Protein AF-A0A7Z1T004-F1 (afdb_monomer_lite)

Radius of gyration: 12.61 Å; chains: 1; bounding box: 30×21×38 Å

Structure (mmCIF, N/CA/C/O backbone):
data_AF-A0A7Z1T004-F1
#
_entry.id   AF-A0A7Z1T004-F1
#
loop_
_atom_site.group_PDB
_atom_site.id
_atom_site.type_symbol
_atom_site.label_atom_id
_atom_site.label_alt_id
_atom_site.label_comp_id
_atom_site.label_asym_id
_atom_site.label_entity_id
_atom_site.label_seq_id
_atom_site.pdbx_PDB_ins_code
_atom_site.Cartn_x
_atom_site.Cartn_y
_atom_site.Cartn_z
_atom_site.occupancy
_atom_site.B_iso_or_equiv
_atom_site.auth_seq_id
_atom_site.auth_comp_id
_atom_site.auth_asym_id
_atom_site.auth_atom_id
_atom_site.pdbx_PDB_model_num
ATOM 1 N N . MET A 1 1 ? -15.292 0.589 -4.866 1.00 73.94 1 MET A N 1
ATOM 2 C CA . MET A 1 1 ? -13.943 0.664 -4.265 1.00 73.94 1 MET A CA 1
ATOM 3 C C . MET A 1 1 ? -13.532 -0.738 -3.849 1.00 73.94 1 MET A C 1
ATOM 5 O O . MET A 1 1 ? -14.333 -1.416 -3.213 1.00 73.94 1 MET A O 1
ATOM 9 N N . GLU A 1 2 ? -12.355 -1.193 -4.271 1.00 91.62 2 GLU A N 1
ATOM 10 C CA . GLU A 1 2 ? -11.885 -2.565 -4.026 1.00 91.62 2 GLU A CA 1
ATOM 11 C C . GLU A 1 2 ? -11.492 -2.804 -2.573 1.00 91.62 2 GLU A C 1
ATOM 13 O O . GLU A 1 2 ? -11.117 -1.867 -1.869 1.00 91.62 2 GLU A O 1
ATOM 18 N N . VAL A 1 3 ? -11.596 -4.060 -2.137 1.00 96.25 3 VAL A N 1
ATOM 19 C CA . VAL A 1 3 ? -11.187 -4.497 -0.798 1.00 96.25 3 VAL A CA 1
ATOM 20 C C . VAL A 1 3 ? -9.749 -4.996 -0.874 1.00 96.25 3 VAL A C 1
ATOM 22 O O . VAL A 1 3 ? -9.438 -5.845 -1.707 1.00 96.25 3 VAL A O 1
ATOM 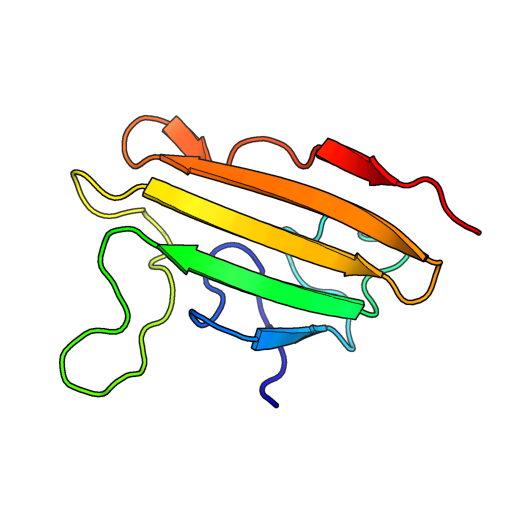25 N N . VAL A 1 4 ? -8.867 -4.447 -0.042 1.00 97.19 4 VAL A N 1
ATOM 26 C CA . VAL A 1 4 ? -7.485 -4.930 0.064 1.00 97.19 4 VAL A CA 1
ATOM 27 C C . VAL A 1 4 ? -7.469 -6.301 0.737 1.00 97.19 4 VAL A C 1
ATOM 29 O O . VAL A 1 4 ? -8.152 -6.500 1.735 1.00 97.19 4 VAL A O 1
ATOM 32 N N . THR A 1 5 ? -6.689 -7.235 0.195 1.00 96.75 5 THR A N 1
ATOM 33 C CA . THR A 1 5 ? -6.475 -8.577 0.769 1.00 96.75 5 THR A CA 1
ATOM 34 C C . THR A 1 5 ? -5.087 -8.736 1.390 1.00 96.75 5 THR A C 1
ATOM 36 O O . THR A 1 5 ? -4.895 -9.615 2.219 1.00 96.75 5 THR A O 1
ATOM 39 N N . ASP A 1 6 ? -4.133 -7.881 1.006 1.00 97.56 6 ASP A N 1
ATOM 40 C CA . ASP A 1 6 ? -2.801 -7.726 1.599 1.00 97.56 6 ASP A CA 1
ATOM 41 C C . ASP A 1 6 ? -2.269 -6.323 1.249 1.00 97.56 6 ASP A C 1
ATOM 43 O O . ASP A 1 6 ? -2.332 -5.886 0.097 1.00 97.56 6 ASP A O 1
ATOM 47 N N . PHE A 1 7 ? -1.748 -5.592 2.235 1.00 97.62 7 PHE A N 1
ATOM 48 C CA . PHE A 1 7 ? -1.215 -4.247 2.018 1.00 97.62 7 PHE A CA 1
ATOM 49 C C . PHE A 1 7 ? 0.087 -4.237 1.205 1.00 97.62 7 PHE A C 1
ATOM 51 O O . PHE A 1 7 ? 0.395 -3.221 0.589 1.00 97.62 7 PHE A O 1
ATOM 58 N N . ASN A 1 8 ? 0.870 -5.316 1.170 1.00 97.75 8 ASN A N 1
ATOM 59 C CA . ASN A 1 8 ? 2.098 -5.375 0.370 1.00 97.75 8 ASN A CA 1
ATOM 60 C C . ASN A 1 8 ? 1.826 -5.537 -1.130 1.00 97.75 8 ASN A C 1
ATOM 62 O O . ASN A 1 8 ? 2.669 -5.132 -1.925 1.00 97.75 8 ASN A O 1
ATOM 66 N N . THR A 1 9 ? 0.670 -6.090 -1.506 1.00 97.56 9 THR A N 1
ATOM 67 C CA . THR A 1 9 ? 0.277 -6.359 -2.900 1.00 97.56 9 THR A CA 1
ATOM 68 C C . THR A 1 9 ? -0.992 -5.613 -3.308 1.00 97.56 9 THR A C 1
ATOM 70 O O . THR A 1 9 ? -1.718 -6.017 -4.214 1.00 97.56 9 THR A O 1
ATOM 73 N N . ALA A 1 10 ? -1.270 -4.496 -2.634 1.00 97.38 10 ALA A N 1
ATOM 74 C CA . ALA A 1 10 ? -2.451 -3.683 -2.876 1.00 97.38 10 ALA A CA 1
ATOM 75 C C . ALA A 1 10 ? -2.507 -3.130 -4.311 1.00 97.38 10 ALA A C 1
ATOM 77 O O . ALA A 1 10 ? -1.487 -2.916 -4.974 1.00 97.38 10 ALA A O 1
ATOM 78 N N . LEU A 1 11 ? -3.725 -2.846 -4.772 1.00 96.75 11 LEU A N 1
ATOM 79 C CA . LEU A 1 11 ? -3.961 -2.102 -6.001 1.00 96.75 11 LEU A CA 1
ATOM 80 C C . LEU A 1 11 ? -3.405 -0.677 -5.863 1.00 96.75 11 LEU A C 1
ATOM 82 O O . LEU A 1 11 ? -3.594 -0.018 -4.837 1.00 96.75 11 LEU A O 1
ATOM 86 N N . MET A 1 12 ? -2.768 -0.179 -6.919 1.00 96.06 12 MET A N 1
ATOM 87 C CA . MET A 1 12 ? -2.443 1.239 -7.046 1.00 96.06 12 MET A CA 1
ATOM 88 C C . MET A 1 12 ? -3.713 2.092 -7.129 1.00 96.06 12 MET A C 1
ATOM 90 O O . MET A 1 12 ? -4.624 1.804 -7.901 1.00 96.06 12 MET A O 1
ATOM 94 N N . GLY A 1 13 ? -3.758 3.177 -6.361 1.00 95.94 13 GLY A N 1
ATOM 95 C CA . GLY A 1 13 ? -4.972 3.956 -6.135 1.00 95.94 13 GLY A CA 1
ATOM 96 C C . GLY A 1 13 ? -5.615 3.625 -4.791 1.00 95.94 13 GLY A C 1
ATOM 97 O O . GLY A 1 13 ? -4.916 3.303 -3.830 1.00 95.94 13 GLY A O 1
ATOM 98 N N . PHE A 1 14 ? -6.937 3.780 -4.710 1.00 96.62 14 PHE A N 1
ATOM 99 C CA . PHE A 1 14 ? -7.684 3.675 -3.459 1.00 96.62 14 PHE A CA 1
ATOM 100 C C . PHE A 1 14 ? -8.310 2.293 -3.277 1.00 96.62 14 PHE A C 1
ATOM 102 O O . PHE A 1 14 ? -9.061 1.809 -4.128 1.00 96.62 14 PHE A O 1
ATOM 109 N N . MET A 1 15 ? -8.067 1.700 -2.115 1.00 98.00 15 MET A N 1
ATOM 110 C CA . MET A 1 15 ? -8.754 0.509 -1.630 1.00 98.00 15 MET A C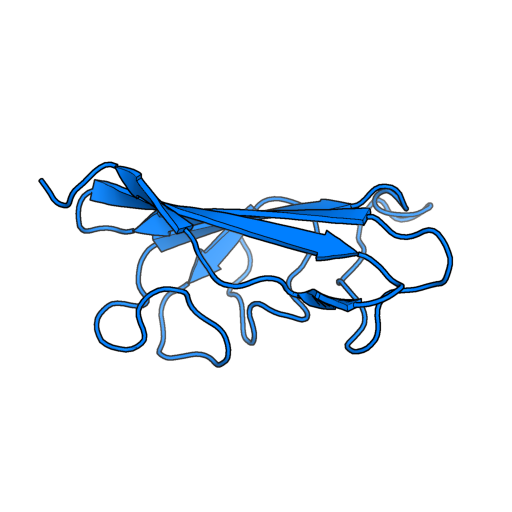A 1
ATOM 111 C C . MET A 1 15 ? -9.340 0.783 -0.247 1.00 98.00 15 MET A C 1
ATOM 113 O O . MET A 1 15 ? -8.850 1.627 0.502 1.00 98.00 15 MET A O 1
ATOM 117 N N . ARG A 1 16 ? -10.376 0.036 0.122 1.00 97.06 16 ARG A N 1
ATOM 118 C CA . ARG A 1 16 ? -10.863 -0.034 1.503 1.00 97.06 16 ARG A CA 1
ATOM 119 C C . ARG A 1 16 ? -10.325 -1.289 2.172 1.00 97.06 16 ARG A C 1
ATOM 121 O O . ARG A 1 16 ? -10.165 -2.314 1.515 1.00 97.06 16 ARG A O 1
ATOM 128 N N . CYS A 1 17 ? -10.112 -1.223 3.474 1.00 97.31 17 CYS A N 1
ATOM 129 C CA . CYS A 1 17 ? -9.842 -2.383 4.305 1.00 97.31 17 CYS A CA 1
ATOM 130 C C . CYS A 1 17 ? -11.035 -2.600 5.234 1.00 97.31 17 CYS A C 1
ATOM 132 O O . CYS A 1 17 ? -11.413 -1.695 5.981 1.00 97.31 17 CYS A O 1
ATOM 134 N N . THR A 1 18 ? -11.667 -3.766 5.127 1.00 94.81 18 THR A N 1
ATOM 135 C CA . THR A 1 18 ? -12.869 -4.134 5.894 1.00 94.81 18 THR A CA 1
ATOM 136 C C . THR A 1 18 ? -12.634 -5.296 6.849 1.00 94.81 18 THR A C 1
ATOM 138 O O . THR A 1 18 ? -13.468 -5.542 7.715 1.00 94.81 18 THR A O 1
ATOM 141 N N . ASP A 1 19 ? -11.490 -5.965 6.724 1.00 93.31 19 ASP A N 1
ATOM 142 C CA . ASP A 1 19 ? -11.185 -7.228 7.383 1.00 93.31 19 ASP A CA 1
ATOM 143 C C . ASP A 1 19 ? -9.737 -7.238 7.873 1.00 93.31 19 ASP A C 1
ATOM 145 O O . ASP A 1 19 ? -8.916 -6.406 7.485 1.00 93.31 19 ASP A O 1
ATOM 149 N N . LYS A 1 20 ? -9.403 -8.194 8.742 1.00 93.31 20 LYS A N 1
ATOM 150 C CA . LYS A 1 20 ? -8.015 -8.407 9.163 1.00 93.31 20 LYS A CA 1
ATOM 151 C C . LYS A 1 20 ? -7.227 -8.998 8.002 1.00 93.31 20 LYS A C 1
ATOM 153 O O . LYS A 1 20 ? -7.456 -10.141 7.619 1.00 93.31 20 LYS A O 1
ATOM 158 N N . VAL A 1 21 ? -6.280 -8.225 7.485 1.00 94.56 21 VAL A N 1
ATOM 159 C CA . VAL A 1 21 ? -5.422 -8.623 6.366 1.00 94.56 21 VAL A CA 1
ATOM 160 C C . VAL A 1 21 ? -3.942 -8.481 6.725 1.00 94.56 21 VAL A C 1
ATOM 162 O O . VAL A 1 21 ? -3.598 -7.696 7.616 1.00 94.56 21 VAL A O 1
ATOM 165 N N . PRO A 1 22 ? -3.044 -9.220 6.055 1.00 97.31 22 PRO A N 1
ATOM 166 C CA . PRO A 1 22 ? -1.612 -9.104 6.284 1.00 97.31 22 PRO A CA 1
ATOM 167 C C . PRO A 1 22 ? -1.075 -7.690 6.025 1.00 97.31 22 PRO A C 1
ATOM 169 O O . PRO A 1 22 ? -1.608 -6.927 5.216 1.00 97.31 22 PRO A O 1
ATOM 172 N N . ASN A 1 23 ? 0.031 -7.367 6.701 1.00 97.06 23 ASN A N 1
ATOM 173 C CA . ASN A 1 23 ? 0.841 -6.160 6.488 1.00 97.06 23 ASN A CA 1
ATOM 174 C C . ASN A 1 23 ? 0.138 -4.811 6.737 1.00 97.06 23 ASN A C 1
ATOM 176 O O . ASN A 1 23 ? 0.705 -3.755 6.433 1.00 97.06 23 ASN A O 1
ATOM 180 N N . VAL A 1 24 ? -1.061 -4.828 7.319 1.00 96.69 24 VAL A N 1
ATOM 181 C CA . VAL A 1 24 ? -1.762 -3.631 7.794 1.00 96.69 24 VAL A CA 1
ATOM 182 C C . VAL A 1 24 ? -0.970 -2.930 8.906 1.00 96.69 24 VAL A C 1
ATOM 184 O O . VAL A 1 24 ? -0.260 -3.573 9.680 1.00 96.69 24 VAL A O 1
ATOM 187 N N . ALA A 1 25 ? -1.097 -1.604 8.995 1.00 95.75 25 ALA A N 1
ATOM 188 C CA . ALA A 1 25 ? -0.394 -0.801 9.997 1.00 95.75 25 ALA A CA 1
ATOM 189 C C . ALA A 1 25 ? -0.787 -1.156 11.440 1.00 95.75 25 ALA A C 1
ATOM 191 O O . ALA A 1 25 ? 0.066 -1.183 12.324 1.00 95.75 25 ALA A O 1
ATOM 192 N N . GLU A 1 26 ? -2.070 -1.453 11.662 1.00 91.56 26 GLU A N 1
ATOM 193 C CA . GLU A 1 26 ? -2.616 -1.806 12.969 1.00 91.56 26 GLU A CA 1
ATOM 194 C C . GLU A 1 26 ? -3.497 -3.067 12.869 1.00 91.56 26 GLU A C 1
ATOM 196 O O . GLU A 1 26 ? -4.683 -2.977 12.552 1.00 91.56 26 GLU A O 1
ATOM 201 N N . PRO A 1 27 ? -2.953 -4.268 13.150 1.00 90.25 27 PRO A N 1
ATOM 202 C CA . PRO A 1 27 ? -3.704 -5.525 13.034 1.00 90.25 27 PRO A CA 1
ATOM 203 C C . PRO A 1 27 ? -4.930 -5.625 13.955 1.00 90.25 27 PRO A C 1
ATOM 205 O O . PRO A 1 27 ? -5.879 -6.353 13.659 1.00 90.25 27 PRO A O 1
ATOM 208 N N . GLY A 1 28 ? -4.914 -4.898 15.078 1.00 91.06 28 GLY A N 1
ATOM 209 C CA . GLY A 1 28 ? -6.043 -4.802 16.006 1.00 91.06 28 GLY A CA 1
ATOM 210 C C . GLY A 1 28 ? -7.188 -3.919 15.500 1.00 91.06 28 GLY A C 1
ATOM 211 O O . GLY A 1 28 ? -8.310 -4.068 15.979 1.00 91.06 28 GLY A O 1
ATOM 212 N N . TRP A 1 29 ? -6.926 -3.041 14.525 1.00 90.81 29 TRP A N 1
ATOM 213 C CA . TRP A 1 29 ? -7.907 -2.110 13.973 1.00 90.81 29 TRP A CA 1
ATOM 214 C C . TRP A 1 29 ? -7.690 -1.869 12.469 1.00 90.81 29 TRP A C 1
ATOM 216 O O . TRP A 1 29 ? -7.205 -0.815 12.050 1.00 90.81 29 TRP A O 1
ATOM 226 N N . PRO A 1 30 ? -8.041 -2.845 11.617 1.00 92.12 30 PRO A N 1
ATOM 227 C CA . PRO A 1 30 ? -7.684 -2.804 10.204 1.00 92.12 30 PRO A CA 1
ATOM 228 C C . PRO A 1 30 ? -8.637 -1.952 9.354 1.00 92.12 30 PRO A C 1
ATOM 230 O O . PRO A 1 30 ? -8.414 -1.822 8.156 1.00 92.12 30 PRO A O 1
ATOM 233 N N . TRP A 1 31 ? -9.712 -1.396 9.916 1.00 96.50 31 TRP A N 1
ATOM 234 C CA . TRP A 1 31 ? -10.739 -0.707 9.132 1.00 96.50 31 TRP A CA 1
ATOM 235 C C . TRP A 1 31 ? -10.289 0.683 8.685 1.00 96.50 31 TRP A C 1
ATOM 237 O O . TRP A 1 31 ? -9.903 1.517 9.508 1.00 96.50 31 TRP A O 1
ATOM 247 N N . GLY A 1 32 ? -10.377 0.958 7.383 1.00 96.69 32 GLY A N 1
ATOM 248 C CA . GLY A 1 32 ? -9.972 2.251 6.834 1.00 96.69 32 GLY A CA 1
ATOM 249 C C . GLY A 1 32 ? -9.849 2.289 5.314 1.00 96.69 32 GLY A C 1
ATOM 250 O O . GLY A 1 32 ? -10.299 1.387 4.605 1.00 96.69 32 GLY A O 1
ATOM 251 N N . MET A 1 33 ? -9.207 3.344 4.818 1.00 97.81 33 MET A N 1
ATOM 252 C CA . MET A 1 33 ? -8.895 3.550 3.404 1.00 97.81 33 MET A CA 1
ATOM 253 C C . MET A 1 33 ? -7.381 3.528 3.191 1.00 97.81 33 MET A C 1
ATOM 255 O O . MET A 1 33 ? -6.643 4.255 3.854 1.00 97.81 33 MET A O 1
ATOM 259 N N . LEU A 1 34 ? -6.929 2.715 2.241 1.00 98.19 34 LEU A N 1
ATOM 260 C CA . LEU A 1 34 ? -5.549 2.629 1.780 1.00 98.19 34 LEU A CA 1
ATOM 261 C C . LEU A 1 34 ? -5.414 3.356 0.441 1.00 98.19 34 LEU A C 1
ATOM 263 O O . LEU A 1 34 ? -6.185 3.107 -0.483 1.00 98.19 34 LEU A O 1
ATOM 267 N N . TRP A 1 35 ? -4.401 4.202 0.319 1.00 98.00 35 TRP A N 1
ATOM 268 C CA . TRP A 1 35 ? -3.954 4.768 -0.944 1.00 98.00 35 TRP A CA 1
ATOM 269 C C . TRP A 1 35 ? -2.539 4.283 -1.247 1.00 98.00 35 TRP A C 1
ATOM 271 O O . TRP A 1 35 ? -1.640 4.471 -0.429 1.00 98.00 35 TRP A O 1
ATOM 281 N N . THR A 1 36 ? -2.346 3.675 -2.418 1.00 98.19 36 THR A N 1
ATOM 282 C CA . THR A 1 36 ? -1.048 3.165 -2.878 1.00 98.19 36 THR A CA 1
ATOM 283 C C . THR A 1 36 ? -0.593 3.899 -4.138 1.00 98.19 36 THR A C 1
ATOM 285 O O . THR A 1 36 ? -1.348 4.016 -5.103 1.00 98.19 36 THR A O 1
ATOM 288 N N . ILE A 1 37 ? 0.658 4.356 -4.152 1.00 97.50 37 ILE A N 1
ATOM 289 C CA . ILE A 1 37 ? 1.302 5.062 -5.267 1.00 97.50 37 ILE A CA 1
ATOM 290 C C . ILE A 1 37 ? 2.611 4.344 -5.589 1.00 97.50 37 ILE A C 1
ATOM 292 O O . ILE A 1 37 ? 3.336 3.987 -4.668 1.00 97.50 37 ILE A O 1
ATOM 296 N N . SER A 1 38 ? 2.947 4.171 -6.865 1.00 97.25 38 SER A N 1
ATOM 297 C CA . SER A 1 38 ? 4.233 3.611 -7.299 1.00 97.25 38 SER A CA 1
ATOM 298 C C . SER A 1 38 ? 4.808 4.399 -8.475 1.00 97.25 38 SER A C 1
ATOM 300 O O . SER A 1 38 ? 4.063 4.854 -9.347 1.00 97.25 38 SER A O 1
ATOM 302 N N . SER A 1 39 ? 6.137 4.522 -8.516 1.00 96.88 39 SER A N 1
ATOM 303 C CA . SER A 1 39 ? 6.893 5.146 -9.608 1.00 96.88 39 SER A CA 1
ATOM 304 C C . SER A 1 39 ? 6.727 4.434 -10.952 1.00 96.88 39 SER A C 1
ATOM 306 O O . SER A 1 39 ? 6.967 5.038 -11.993 1.00 96.88 39 SER A O 1
ATOM 308 N N . LYS A 1 40 ? 6.286 3.172 -10.954 1.00 94.81 40 LYS A N 1
ATOM 309 C CA . LYS A 1 40 ? 5.995 2.410 -12.177 1.00 94.81 40 LYS A CA 1
ATOM 310 C C . LYS A 1 40 ? 4.645 2.776 -12.807 1.00 94.81 40 LYS A C 1
ATOM 312 O O . LYS A 1 40 ? 4.354 2.332 -13.915 1.00 94.81 40 LYS A O 1
ATOM 317 N N . GLY A 1 41 ? 3.828 3.593 -12.133 1.00 93.00 41 GLY A N 1
ATOM 318 C CA . GLY A 1 41 ? 2.498 3.970 -12.610 1.00 93.00 41 GLY A CA 1
ATOM 319 C C . GLY A 1 41 ? 1.544 2.775 -12.703 1.00 93.00 41 GLY A C 1
ATOM 320 O O . GLY A 1 41 ? 1.865 1.662 -12.298 1.00 93.00 41 GLY A O 1
ATOM 321 N N . THR A 1 42 ? 0.341 2.996 -13.225 1.00 93.88 42 THR A N 1
ATOM 322 C CA . THR A 1 42 ? -0.712 1.967 -13.290 1.00 93.88 42 THR A CA 1
ATOM 323 C C . THR A 1 42 ? -0.665 1.101 -14.556 1.00 93.88 42 THR A C 1
ATOM 325 O O . THR A 1 42 ? -1.528 0.246 -14.745 1.00 93.88 42 THR A O 1
ATOM 328 N N . GLY A 1 43 ? 0.346 1.291 -15.412 1.00 84.38 43 GLY A N 1
ATOM 329 C CA . GLY A 1 43 ? 0.472 0.603 -16.698 1.00 84.38 43 GLY A CA 1
ATOM 330 C C . GLY A 1 43 ? -0.548 1.066 -17.749 1.00 84.38 43 GLY A C 1
ATOM 331 O O . GLY A 1 43 ? -1.331 1.987 -17.528 1.00 84.38 43 GLY A O 1
ATOM 332 N N . GLN A 1 44 ? -0.541 0.411 -18.914 1.00 88.81 44 GLN A N 1
ATOM 333 C CA . GLN A 1 44 ? -1.385 0.783 -20.064 1.00 88.81 44 GLN A CA 1
ATOM 334 C C . GLN A 1 44 ? -2.889 0.591 -19.816 1.00 88.81 44 GLN A C 1
ATOM 336 O O . GLN A 1 44 ? -3.709 1.266 -20.428 1.00 88.81 44 GLN A O 1
ATOM 341 N N . THR A 1 45 ? -3.257 -0.320 -18.915 1.00 90.81 45 THR A N 1
ATOM 342 C CA . THR A 1 45 ? -4.654 -0.639 -18.583 1.00 90.81 45 THR A CA 1
ATOM 343 C C . THR A 1 45 ? -5.230 0.266 -17.494 1.00 90.81 45 THR A C 1
ATOM 345 O O . THR A 1 45 ? -6.388 0.107 -17.115 1.00 90.81 45 THR A O 1
ATOM 348 N N . GLY A 1 46 ? -4.427 1.180 -16.938 1.00 91.88 46 GLY A N 1
ATOM 349 C CA . GLY A 1 46 ? -4.825 2.014 -15.807 1.00 91.88 46 GLY A CA 1
ATOM 350 C C . GLY A 1 46 ? -4.981 1.245 -14.490 1.00 91.88 46 GLY A C 1
ATOM 351 O O . GLY A 1 46 ? -5.438 1.823 -13.504 1.00 91.88 46 GLY A O 1
ATOM 352 N N . ARG A 1 47 ? -4.586 -0.035 -14.440 1.00 93.56 47 ARG A N 1
ATOM 353 C CA . ARG A 1 47 ? -4.760 -0.913 -13.281 1.00 93.56 47 ARG A CA 1
ATOM 354 C C . ARG A 1 47 ? -3.532 -1.797 -13.069 1.00 93.56 47 ARG A C 1
ATOM 356 O O . ARG A 1 47 ? -3.231 -2.659 -13.890 1.00 93.56 47 ARG A O 1
ATOM 363 N N . ARG A 1 48 ? -2.878 -1.636 -11.915 1.00 95.50 48 ARG A N 1
ATOM 364 C CA . ARG A 1 48 ? -1.713 -2.430 -11.499 1.00 95.50 48 ARG A CA 1
ATOM 365 C C . ARG A 1 48 ? -1.758 -2.703 -9.998 1.00 95.50 48 ARG A C 1
ATOM 367 O O . ARG A 1 48 ? -2.037 -1.797 -9.215 1.00 95.50 48 ARG A O 1
ATOM 374 N N . TYR A 1 49 ? -1.471 -3.943 -9.616 1.00 95.94 49 TYR A N 1
ATOM 375 C CA . TYR A 1 49 ? -1.199 -4.327 -8.230 1.00 95.94 49 TYR A CA 1
ATOM 376 C C . TYR A 1 49 ? 0.300 -4.237 -7.968 1.00 95.94 49 TYR A C 1
ATOM 378 O O . TYR A 1 49 ? 1.099 -4.483 -8.874 1.00 95.94 49 TYR A O 1
ATOM 386 N N . ILE A 1 50 ? 0.682 -3.893 -6.740 1.00 97.31 50 ILE A N 1
ATOM 387 C CA . ILE A 1 50 ? 2.086 -3.965 -6.341 1.00 97.31 50 ILE A CA 1
ATOM 388 C C . ILE A 1 50 ? 2.511 -5.445 -6.320 1.00 97.31 50 ILE A C 1
ATOM 390 O O . ILE A 1 50 ? 1.814 -6.267 -5.719 1.00 97.31 50 ILE A O 1
ATOM 394 N N . PRO A 1 51 ? 3.612 -5.828 -6.986 1.00 94.69 51 PRO A N 1
ATOM 395 C CA . PRO A 1 51 ? 4.112 -7.195 -6.916 1.00 94.69 51 PRO A CA 1
ATOM 396 C C . PRO A 1 51 ? 4.650 -7.513 -5.514 1.00 94.69 51 PRO A C 1
ATOM 398 O O . PRO A 1 51 ? 5.092 -6.629 -4.783 1.00 94.69 51 PRO A O 1
ATOM 401 N N . ALA A 1 52 ? 4.657 -8.796 -5.141 1.00 92.19 52 ALA A N 1
ATOM 402 C CA . ALA A 1 52 ? 5.168 -9.236 -3.836 1.00 92.19 52 ALA A CA 1
ATOM 403 C C . ALA A 1 52 ? 6.642 -8.846 -3.610 1.00 92.19 52 ALA A C 1
ATOM 405 O O . ALA A 1 52 ? 7.051 -8.565 -2.484 1.00 92.19 52 ALA A O 1
ATOM 406 N N . VAL A 1 53 ? 7.419 -8.801 -4.696 1.00 93.50 53 VAL A N 1
ATOM 407 C CA . VAL A 1 53 ? 8.775 -8.253 -4.742 1.00 93.50 53 VAL A CA 1
ATOM 408 C C . VAL A 1 53 ? 8.748 -7.044 -5.666 1.00 93.50 53 VAL A C 1
ATOM 410 O O . VAL A 1 53 ? 8.379 -7.172 -6.831 1.00 93.50 53 VAL A 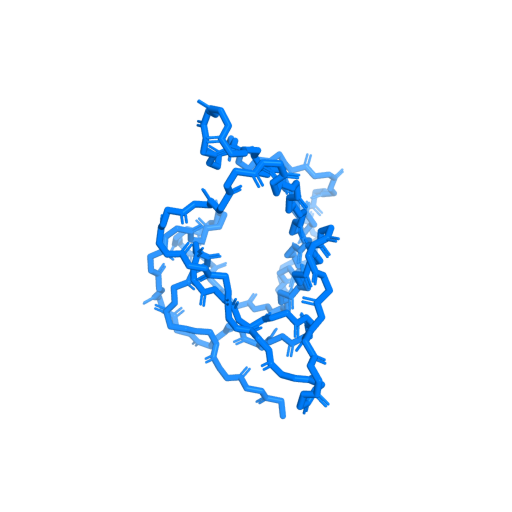O 1
ATOM 413 N N . LEU A 1 54 ? 9.124 -5.882 -5.133 1.00 95.25 54 LEU A N 1
ATOM 414 C CA . LEU A 1 54 ? 9.168 -4.629 -5.883 1.00 95.25 54 LEU A CA 1
ATOM 415 C C . LEU A 1 54 ? 10.136 -4.739 -7.067 1.00 95.25 54 LEU A C 1
ATOM 417 O O . LEU A 1 54 ? 11.246 -5.256 -6.931 1.00 95.25 54 LEU A O 1
ATOM 421 N N . GLU A 1 55 ? 9.724 -4.231 -8.224 1.00 95.31 55 GLU A N 1
ATOM 422 C CA . GLU A 1 55 ? 10.536 -4.291 -9.438 1.00 95.31 55 GLU A CA 1
ATOM 423 C C . GLU A 1 55 ? 11.765 -3.385 -9.333 1.00 95.31 55 GLU A C 1
ATOM 425 O O . GLU A 1 55 ? 11.735 -2.345 -8.680 1.00 95.31 55 GLU A O 1
ATOM 430 N N . GLN A 1 56 ? 12.842 -3.707 -10.049 1.00 96.56 56 GLN A N 1
ATOM 431 C CA . GLN A 1 56 ? 14.036 -2.860 -10.072 1.00 96.56 56 GLN A CA 1
ATOM 432 C C . GLN A 1 56 ? 13.700 -1.401 -10.447 1.00 96.56 56 GLN A C 1
ATOM 434 O O . GLN A 1 56 ? 13.002 -1.124 -11.431 1.00 96.56 56 GLN A O 1
ATOM 439 N N . GLY A 1 57 ? 14.199 -0.457 -9.644 1.00 95.25 57 GLY A N 1
ATOM 440 C CA . GLY A 1 57 ? 13.923 0.978 -9.777 1.00 95.25 57 GLY A CA 1
ATOM 441 C C . GLY A 1 57 ? 12.551 1.423 -9.252 1.00 95.25 57 GLY A C 1
ATOM 442 O O . GLY A 1 57 ? 12.226 2.606 -9.331 1.00 95.25 57 GLY A O 1
ATOM 443 N N . GLU A 1 58 ? 11.729 0.514 -8.724 1.00 96.81 58 GLU A N 1
ATOM 444 C CA . GLU A 1 58 ? 10.426 0.853 -8.161 1.00 96.81 58 GLU A CA 1
ATOM 445 C C . GLU A 1 58 ? 10.561 1.517 -6.786 1.00 96.81 58 GLU A C 1
ATOM 447 O O . GLU A 1 58 ? 11.276 1.049 -5.893 1.00 96.81 58 GLU A O 1
ATOM 452 N N . VAL A 1 59 ? 9.828 2.616 -6.627 1.00 97.62 59 VAL A N 1
ATOM 453 C CA . VAL A 1 59 ? 9.593 3.303 -5.359 1.00 97.62 59 VAL A CA 1
ATOM 454 C C . VAL A 1 59 ? 8.087 3.380 -5.179 1.00 97.62 59 VAL A C 1
ATOM 456 O O . VAL A 1 59 ? 7.378 3.877 -6.051 1.00 97.62 59 VAL A O 1
ATOM 459 N N . THR A 1 60 ? 7.604 2.877 -4.053 1.00 97.94 60 THR A N 1
ATOM 460 C CA . THR A 1 60 ? 6.184 2.806 -3.714 1.00 97.94 60 THR A CA 1
ATOM 461 C C . THR A 1 60 ? 5.932 3.546 -2.408 1.00 97.94 60 THR A C 1
ATOM 463 O O . THR A 1 60 ? 6.788 3.602 -1.526 1.00 97.94 60 THR A O 1
ATOM 466 N N . TYR A 1 61 ? 4.750 4.126 -2.266 1.00 98.25 61 TYR A N 1
ATOM 467 C CA . TYR A 1 61 ? 4.313 4.814 -1.065 1.00 98.25 61 TYR A CA 1
ATOM 468 C C . TYR A 1 61 ? 2.871 4.449 -0.744 1.00 98.25 61 TYR A C 1
ATOM 470 O O . TYR A 1 61 ? 2.040 4.305 -1.643 1.00 98.25 61 TYR A O 1
ATOM 478 N N . GLN A 1 62 ? 2.581 4.299 0.543 1.00 98.56 62 GLN A N 1
ATOM 479 C CA . GLN A 1 62 ? 1.242 4.026 1.034 1.00 98.56 62 GLN A CA 1
ATOM 480 C C . GLN A 1 62 ? 0.837 4.998 2.126 1.00 98.56 62 GLN A C 1
ATOM 482 O O . GLN A 1 62 ? 1.625 5.305 3.023 1.00 98.56 62 GLN A O 1
ATOM 487 N N . ILE A 1 63 ? -0.425 5.413 2.066 1.00 98.25 63 ILE A N 1
ATOM 488 C CA . ILE A 1 63 ? -1.124 6.129 3.127 1.00 98.25 63 ILE A CA 1
ATOM 489 C C . ILE A 1 63 ? -2.321 5.286 3.545 1.00 98.25 63 ILE A C 1
ATOM 491 O O . ILE A 1 63 ? -3.113 4.876 2.701 1.00 98.25 63 ILE A O 1
ATOM 495 N N . PHE A 1 64 ? -2.472 5.049 4.841 1.00 98.00 64 PHE A N 1
ATOM 496 C CA . PHE A 1 64 ? -3.616 4.343 5.396 1.00 98.00 64 PHE A CA 1
ATOM 497 C C . PHE A 1 64 ? -4.299 5.214 6.445 1.00 98.00 64 PHE A C 1
ATOM 499 O O . PHE A 1 64 ? -3.691 5.558 7.459 1.00 98.00 64 PHE A O 1
ATOM 506 N N . TYR A 1 65 ? -5.549 5.590 6.186 1.00 97.19 65 TYR A N 1
ATOM 507 C CA . TYR A 1 65 ? -6.366 6.359 7.116 1.00 97.19 65 TYR A CA 1
ATOM 508 C C . TYR A 1 65 ? -7.401 5.445 7.761 1.00 97.19 65 TYR A C 1
ATOM 510 O O . TYR A 1 65 ? -8.259 4.879 7.079 1.00 97.19 65 TYR A O 1
ATOM 518 N N . THR A 1 66 ? -7.275 5.264 9.071 1.00 96.50 66 THR A N 1
ATOM 519 C CA . THR A 1 66 ? -8.130 4.365 9.851 1.00 96.50 66 THR A CA 1
ATOM 520 C C . THR A 1 66 ? -9.460 5.021 10.196 1.00 96.50 66 THR A C 1
ATOM 522 O O . THR A 1 66 ? -9.566 6.242 10.300 1.00 96.50 66 THR A O 1
ATOM 525 N N . THR A 1 67 ? -10.471 4.206 10.484 1.00 96.00 67 THR A N 1
ATOM 526 C CA . THR A 1 67 ? -11.752 4.687 11.028 1.00 96.00 67 THR A CA 1
ATOM 527 C C . THR A 1 67 ? -11.649 5.234 12.459 1.00 96.00 67 THR A C 1
ATOM 529 O O . THR A 1 67 ? -12.602 5.837 12.934 1.00 96.00 67 THR A O 1
ATOM 532 N N . GLN A 1 68 ? -10.503 5.066 13.133 1.00 93.75 68 GLN A N 1
ATOM 533 C CA . GLN A 1 68 ? -10.168 5.691 14.425 1.00 93.75 68 GLN A CA 1
ATOM 534 C C . GLN A 1 68 ? -9.539 7.089 14.282 1.00 93.75 68 GLN A C 1
ATOM 536 O O . GLN A 1 68 ? -9.066 7.660 15.263 1.00 93.75 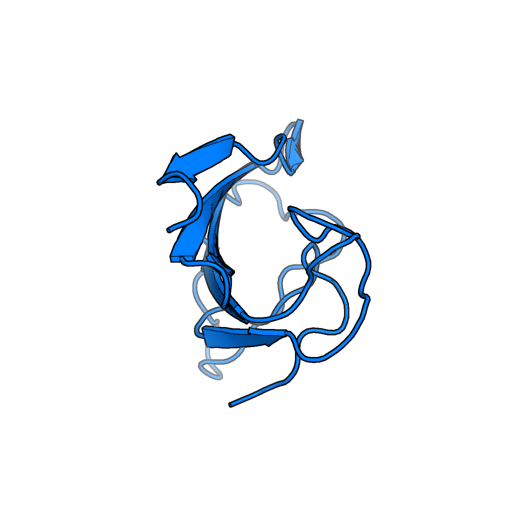68 GLN A O 1
ATOM 541 N N . GLY A 1 69 ? -9.443 7.622 13.062 1.00 94.50 69 GLY A N 1
ATOM 542 C CA . GLY A 1 69 ? -8.848 8.935 12.811 1.00 94.50 69 GLY A CA 1
ATOM 543 C C . GLY A 1 69 ? -7.315 8.954 12.793 1.00 94.50 69 GLY A C 1
ATOM 544 O O . GLY A 1 69 ? -6.728 9.991 12.493 1.00 94.50 69 GLY A O 1
ATOM 545 N N . ALA A 1 70 ? -6.644 7.819 13.029 1.00 96.38 70 ALA A N 1
ATOM 546 C CA . ALA A 1 70 ? -5.195 7.721 12.873 1.00 96.38 70 ALA A CA 1
ATOM 547 C C . ALA A 1 70 ? -4.791 7.609 11.396 1.00 96.38 70 ALA A C 1
ATOM 549 O O . ALA A 1 70 ? -5.389 6.851 10.623 1.00 96.38 70 ALA A O 1
ATOM 550 N N . LEU A 1 71 ? -3.729 8.332 11.030 1.00 97.31 71 LEU A N 1
ATOM 551 C CA . LEU A 1 71 ? -3.109 8.309 9.706 1.00 97.31 71 LEU A CA 1
ATOM 552 C C . LEU A 1 71 ? -1.758 7.600 9.787 1.00 97.31 71 LEU A C 1
ATOM 554 O O . LEU A 1 71 ? -0.909 7.997 10.581 1.00 97.31 71 LEU A O 1
ATOM 558 N N . TYR A 1 72 ? -1.530 6.613 8.929 1.00 98.19 72 TYR A N 1
ATOM 559 C CA . TYR A 1 72 ? -0.262 5.901 8.799 1.00 98.19 72 TYR A CA 1
ATOM 560 C C . TYR A 1 72 ? 0.331 6.108 7.411 1.00 98.19 72 TYR A C 1
ATOM 562 O O . TYR A 1 72 ? -0.399 6.219 6.425 1.00 98.19 72 TYR A O 1
ATOM 570 N N . SER A 1 73 ? 1.658 6.106 7.310 1.00 98.38 73 SER A N 1
ATOM 571 C CA . SER A 1 73 ? 2.328 6.000 6.018 1.00 98.38 73 SER A CA 1
ATOM 572 C C . SER A 1 73 ? 3.577 5.134 6.046 1.00 98.38 73 SER A C 1
ATOM 574 O O . SER A 1 73 ? 4.230 4.990 7.081 1.00 98.38 73 SER A O 1
ATOM 576 N N . ARG A 1 74 ? 3.918 4.547 4.899 1.00 98.44 74 ARG A N 1
ATOM 577 C CA . ARG A 1 74 ? 5.182 3.832 4.684 1.00 98.44 74 ARG A CA 1
ATOM 578 C C . ARG A 1 74 ? 5.645 3.972 3.243 1.00 98.44 74 ARG A C 1
ATOM 580 O O . ARG A 1 74 ? 4.830 4.108 2.334 1.00 98.44 74 ARG A O 1
ATOM 587 N N . GLY A 1 75 ? 6.955 3.906 3.050 1.00 98.12 75 GLY A N 1
ATOM 588 C CA . GLY A 1 75 ? 7.564 3.738 1.735 1.00 98.12 75 GLY A CA 1
ATOM 589 C C . GLY A 1 75 ? 7.977 2.288 1.506 1.00 98.12 75 GLY A C 1
ATOM 590 O O . GLY A 1 75 ? 8.204 1.545 2.459 1.00 98.12 75 GLY A O 1
ATOM 591 N N . GLY A 1 76 ? 8.102 1.902 0.246 1.00 97.62 76 GLY A N 1
ATOM 592 C CA . GLY A 1 76 ? 8.791 0.699 -0.193 1.00 97.62 76 GLY A CA 1
ATOM 593 C C . GLY A 1 76 ? 9.757 1.057 -1.314 1.00 97.62 76 GLY A C 1
ATOM 594 O O . GLY A 1 76 ? 9.416 1.852 -2.188 1.00 97.62 76 GLY A O 1
ATOM 595 N N . ILE A 1 77 ? 10.962 0.499 -1.291 1.00 97.38 77 ILE A N 1
ATOM 596 C CA . ILE A 1 77 ? 11.937 0.657 -2.376 1.00 97.38 77 ILE A CA 1
ATOM 597 C C . ILE A 1 77 ? 12.431 -0.714 -2.811 1.00 97.38 77 ILE A C 1
ATOM 599 O O . ILE A 1 77 ? 12.597 -1.606 -1.981 1.00 97.38 77 ILE A O 1
ATOM 603 N N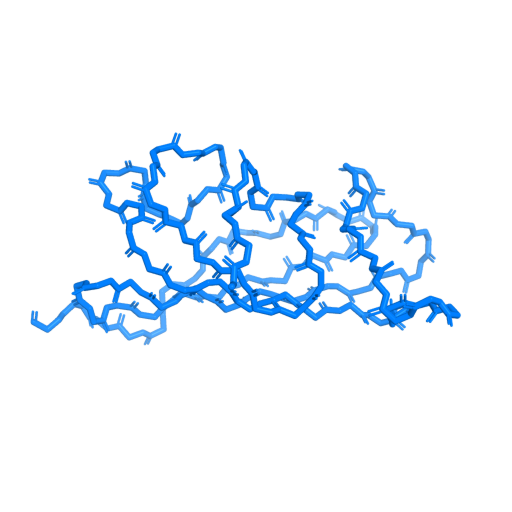 . TRP A 1 78 ? 12.699 -0.882 -4.101 1.00 96.69 78 TRP A N 1
ATOM 604 C CA . TRP A 1 78 ? 13.114 -2.170 -4.663 1.00 96.69 78 TRP A CA 1
ATOM 605 C C . TRP A 1 78 ? 14.343 -2.797 -3.988 1.00 96.69 78 TRP A C 1
ATOM 607 O O . TRP A 1 78 ? 14.442 -4.015 -3.909 1.00 96.69 78 TRP A O 1
ATOM 617 N N . LEU A 1 79 ? 15.249 -1.969 -3.455 1.00 96.00 79 LEU A N 1
ATOM 618 C CA . LEU A 1 79 ? 16.470 -2.412 -2.777 1.00 96.00 79 LEU A CA 1
ATOM 619 C C . LEU A 1 79 ? 16.218 -3.058 -1.412 1.00 96.00 79 LEU A C 1
ATOM 621 O O . LEU A 1 79 ? 16.926 -3.985 -1.033 1.00 96.00 79 LEU A O 1
ATOM 625 N N . THR A 1 80 ? 15.260 -2.536 -0.646 1.00 96.06 80 THR A N 1
ATOM 626 C CA . THR A 1 80 ? 15.083 -2.896 0.773 1.00 96.06 80 THR A CA 1
ATOM 627 C C . THR A 1 80 ? 13.685 -3.417 1.091 1.00 96.06 80 THR A C 1
ATOM 629 O O . THR A 1 80 ? 13.397 -3.733 2.242 1.00 96.06 80 THR A O 1
ATOM 632 N N . GLY A 1 81 ? 12.796 -3.477 0.098 1.00 96.12 81 GLY A N 1
ATOM 633 C CA . GLY A 1 81 ? 11.390 -3.811 0.277 1.00 96.12 81 GLY A CA 1
ATOM 634 C C . GLY A 1 81 ? 10.607 -2.724 1.018 1.00 96.12 81 GLY A C 1
ATOM 635 O O . GLY A 1 81 ? 10.935 -1.534 0.969 1.00 96.12 81 GLY A O 1
ATOM 636 N N . TRP A 1 82 ? 9.535 -3.147 1.689 1.00 97.62 82 TRP A N 1
ATOM 637 C CA . TRP A 1 82 ? 8.661 -2.275 2.469 1.00 97.62 82 TRP A CA 1
ATOM 638 C C . TRP A 1 82 ?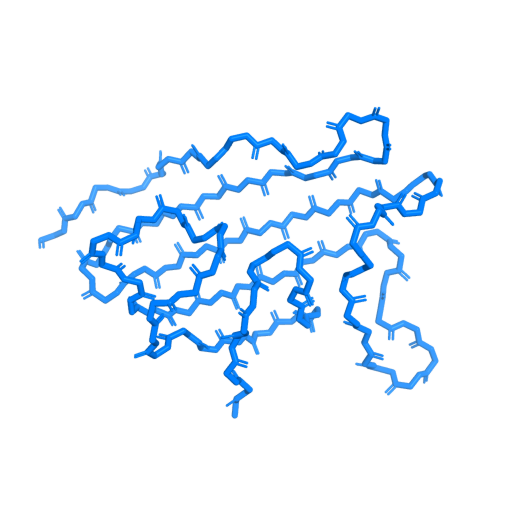 9.318 -1.818 3.773 1.00 97.62 82 TRP A C 1
ATOM 640 O O . TRP A 1 82 ? 9.758 -2.625 4.590 1.00 97.62 82 TRP A O 1
ATOM 650 N N . GLY A 1 83 ? 9.314 -0.508 4.006 1.00 97.06 83 GLY A N 1
ATOM 651 C CA . GLY A 1 83 ? 9.649 0.078 5.296 1.00 97.06 83 GLY A CA 1
ATOM 652 C C . GLY A 1 83 ? 8.550 -0.141 6.338 1.00 97.06 83 GLY A C 1
ATOM 653 O O . GLY A 1 83 ? 7.411 -0.507 6.032 1.00 97.06 83 GLY A O 1
ATOM 654 N N . LYS A 1 84 ? 8.890 0.132 7.601 1.00 97.31 84 LYS A N 1
ATOM 655 C CA . LYS A 1 84 ? 7.925 0.098 8.706 1.00 97.31 84 LYS A CA 1
ATOM 656 C C . LYS A 1 84 ? 6.875 1.196 8.541 1.00 97.31 84 LYS A C 1
ATOM 658 O O . LYS A 1 84 ? 7.199 2.314 8.139 1.00 97.31 84 LYS A O 1
ATOM 663 N N . TRP A 1 85 ? 5.645 0.895 8.942 1.00 98.00 85 TRP A N 1
ATOM 664 C CA . TRP A 1 85 ? 4.604 1.904 9.103 1.00 98.00 85 TRP A CA 1
ATOM 665 C C . TRP A 1 85 ? 5.021 2.970 10.113 1.00 98.00 85 TRP A C 1
ATOM 667 O O . TRP A 1 85 ? 5.553 2.663 11.177 1.00 98.00 85 TRP A O 1
ATOM 677 N N . GLN A 1 86 ? 4.770 4.225 9.758 1.00 97.81 86 GLN A N 1
ATOM 678 C CA . GLN A 1 86 ? 4.936 5.385 10.617 1.00 97.81 86 GLN A CA 1
ATOM 679 C C . GLN A 1 86 ? 3.566 5.999 10.856 1.00 97.81 86 GLN A C 1
ATOM 681 O O . GLN A 1 86 ? 2.863 6.341 9.902 1.00 97.81 86 GLN A O 1
ATOM 686 N N . GLN A 1 87 ? 3.190 6.155 12.120 1.00 96.88 87 GLN A N 1
ATOM 687 C CA . GLN A 1 87 ? 2.000 6.912 12.471 1.00 96.88 87 GLN A CA 1
ATOM 688 C C . GLN A 1 87 ? 2.283 8.405 12.281 1.00 96.88 87 GLN A C 1
ATOM 690 O O . GLN A 1 87 ? 3.303 8.923 12.730 1.00 96.88 87 GLN A O 1
ATOM 695 N N . ARG A 1 88 ? 1.398 9.085 11.559 1.00 95.75 88 ARG A N 1
ATOM 696 C CA . ARG A 1 88 ? 1.473 10.515 11.252 1.00 95.75 88 ARG A CA 1
ATOM 697 C C . ARG A 1 88 ? 0.519 11.309 12.121 1.00 95.75 88 ARG A C 1
ATOM 699 O O . ARG A 1 88 ? 0.930 12.325 12.666 1.00 95.75 88 ARG A O 1
ATOM 706 N N . TRP A 1 89 ? -0.714 10.828 12.273 1.00 93.88 89 TRP A N 1
ATOM 707 C CA . TRP A 1 89 ? -1.733 11.444 13.125 1.00 93.88 89 TRP A CA 1
ATOM 708 C C . TRP A 1 89 ? -2.193 10.473 14.206 1.00 93.88 89 TRP A C 1
ATOM 710 O O . TRP A 1 89 ? -2.278 9.261 13.980 1.00 93.88 89 TRP A O 1
ATOM 720 N N . LEU A 1 90 ? -2.458 11.020 15.392 1.00 90.75 90 LEU A N 1
ATOM 721 C CA . LEU A 1 90 ? -2.978 10.267 16.526 1.00 90.75 90 LEU A CA 1
ATOM 722 C C . LEU A 1 90 ? -4.444 9.894 16.304 1.00 90.75 90 LEU A C 1
ATOM 724 O O . LEU A 1 90 ? -5.135 10.494 15.484 1.00 90.75 90 LEU A O 1
ATOM 728 N N . LYS A 1 91 ? -4.886 8.876 17.040 1.00 88.62 91 LYS A N 1
ATOM 729 C CA . LYS A 1 91 ? -6.297 8.501 17.119 1.00 88.62 91 LYS A CA 1
ATOM 730 C C . LYS A 1 91 ? -7.073 9.659 17.747 1.00 88.62 91 LYS A C 1
ATOM 732 O O . LYS A 1 91 ? -6.553 10.299 18.663 1.00 88.62 91 LYS A O 1
ATOM 737 N N . SER A 1 92 ? -8.266 9.919 17.230 1.00 79.56 92 SER A N 1
ATOM 738 C CA . SER A 1 92 ? -9.204 10.925 17.746 1.00 79.56 92 SER A CA 1
ATOM 739 C C . SER A 1 92 ? -10.173 10.322 18.747 1.00 79.56 92 SER A C 1
ATOM 741 O O . SER A 1 92 ? -10.635 9.193 18.463 1.00 79.56 92 SER A O 1
#

Foldseek 3Di:
DAEDQEPLFAKAAKHFHDDQHYPAQDSVFRGWMKHKDKPVQQPPVNIGTQDNQHDAPMKMKMWTQTPQRWIWIWIADNVPGTDHIDIDDDGD

Sequence (92 aa):
MEVVTDFNTALMGFMRCTDKVPNVAEPGWPWGMLWTISSKGTGQTGRRYIPAVLEQGEVTYQIFYTTQGALYSRGGIWLTGWGKWQQRWLKS

Secondary structure (DSSP, 8-state):
-EEPS-GGGPBSEEEEE-S--TT-S-TT---EEEEEEETT-STTTT--BPPSSPPTT-EEEEEEEETTS-EEEEEEETTTEEPPPEEEE---

Organism: Salmonella enterica I (NCBI:txid59201)

pLDDT: mean 95.25, std 3.83, range [73.94, 98.56]